Protein AF-A0AAV3T5L1-F1 (afdb_monomer_lite)

Radius of gyration: 14.83 Å; chains: 1; bounding box: 32×30×33 Å

Structure (mmCIF, N/CA/C/O backbone):
data_AF-A0AAV3T5L1-F1
#
_entry.id   AF-A0AAV3T5L1-F1
#
loop_
_atom_site.group_PDB
_atom_site.id
_atom_site.type_symbol
_atom_site.label_atom_id
_atom_site.label_alt_id
_atom_site.label_comp_id
_atom_site.label_asym_id
_atom_site.label_entity_id
_atom_site.label_seq_id
_atom_site.pdbx_PDB_ins_code
_atom_site.Cartn_x
_atom_site.Cartn_y
_atom_site.Cartn_z
_atom_site.occupancy
_atom_site.B_iso_or_equiv
_atom_site.auth_seq_id
_atom_site.auth_comp_id
_atom_site.auth_asym_id
_atom_site.auth_atom_id
_atom_site.pdbx_PDB_model_num
ATOM 1 N N . MET A 1 1 ? -6.052 -19.309 -3.657 1.00 52.50 1 MET A N 1
ATOM 2 C CA . MET A 1 1 ? -6.353 -18.851 -5.028 1.00 52.50 1 MET A CA 1
ATOM 3 C C . MET A 1 1 ? -7.782 -18.366 -5.008 1.00 52.50 1 MET A C 1
ATOM 5 O O . MET A 1 1 ? -8.628 -19.094 -4.500 1.00 52.50 1 MET A O 1
ATOM 9 N N . SER A 1 2 ? -8.007 -17.117 -5.404 1.00 50.56 2 SER A N 1
ATOM 10 C CA . SER A 1 2 ? -9.358 -16.585 -5.541 1.00 50.56 2 SER A CA 1
ATOM 11 C C . SER A 1 2 ? -9.973 -17.221 -6.788 1.00 50.56 2 SER A C 1
ATOM 13 O O . SER A 1 2 ? -9.324 -17.248 -7.827 1.00 50.56 2 SER A O 1
ATOM 15 N N . ASP A 1 3 ? -11.190 -17.756 -6.702 1.00 62.78 3 ASP A N 1
ATOM 16 C CA . ASP A 1 3 ? -11.908 -18.278 -7.878 1.00 62.78 3 ASP A CA 1
ATOM 17 C C . ASP A 1 3 ? -12.623 -17.155 -8.662 1.00 62.78 3 ASP A C 1
ATOM 19 O O . ASP A 1 3 ? -13.464 -17.435 -9.515 1.00 62.78 3 ASP A O 1
ATOM 23 N N . ASP A 1 4 ? -12.322 -15.883 -8.366 1.00 74.62 4 ASP A N 1
ATOM 24 C CA . ASP A 1 4 ? -12.854 -14.719 -9.076 1.00 74.62 4 ASP A CA 1
ATOM 25 C C . ASP A 1 4 ? -12.031 -14.446 -10.355 1.00 74.62 4 ASP A C 1
ATOM 27 O O . ASP A 1 4 ? -10.877 -14.009 -10.264 1.00 74.62 4 ASP A O 1
ATOM 31 N N . PRO A 1 5 ? -12.593 -14.685 -11.556 1.00 76.56 5 PRO A N 1
ATOM 32 C CA . PRO A 1 5 ? -11.867 -14.519 -12.811 1.00 7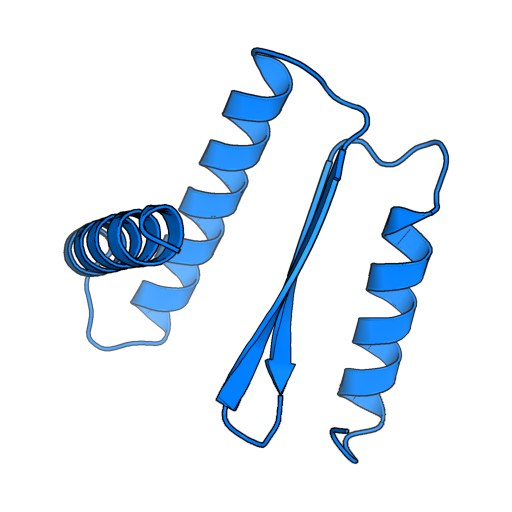6.56 5 PRO A CA 1
ATOM 33 C C . PRO A 1 5 ? -11.442 -13.070 -13.083 1.00 76.56 5 PRO A C 1
ATOM 35 O O . PRO A 1 5 ? -10.417 -12.860 -13.726 1.00 76.56 5 PRO A O 1
ATOM 38 N N . GLU A 1 6 ? -12.203 -12.081 -12.600 1.00 74.31 6 GLU A N 1
ATOM 39 C CA . GLU A 1 6 ? -11.893 -10.659 -12.786 1.00 74.31 6 GLU A CA 1
ATOM 40 C C . GLU A 1 6 ? -10.698 -10.259 -11.911 1.00 74.31 6 GLU A C 1
ATOM 42 O O . GLU A 1 6 ? -9.780 -9.577 -12.369 1.00 74.31 6 GLU A O 1
ATOM 47 N N . PHE A 1 7 ? -10.648 -10.765 -10.675 1.00 74.44 7 PHE A N 1
ATOM 48 C CA . PHE A 1 7 ? -9.504 -10.562 -9.787 1.00 74.44 7 PHE A CA 1
ATOM 49 C C . PHE A 1 7 ? -8.219 -11.180 -10.348 1.00 74.44 7 PHE A C 1
ATOM 51 O O . PHE A 1 7 ? -7.172 -10.531 -10.348 1.00 74.44 7 PHE A O 1
ATOM 58 N N . GLU A 1 8 ? -8.283 -12.419 -10.840 1.00 79.25 8 GLU A N 1
ATOM 59 C CA . GLU A 1 8 ? -7.106 -13.093 -11.399 1.00 79.25 8 GLU A CA 1
ATOM 60 C C . GLU A 1 8 ? -6.612 -12.418 -12.690 1.00 79.25 8 GLU A C 1
ATOM 62 O O . GLU A 1 8 ? -5.403 -12.348 -12.922 1.00 79.25 8 GLU A O 1
ATOM 67 N N . GLU A 1 9 ? -7.511 -11.846 -13.499 1.00 81.56 9 GLU A N 1
ATOM 68 C CA . GLU A 1 9 ? -7.136 -11.045 -14.667 1.00 81.56 9 GLU A CA 1
ATOM 69 C C . GLU A 1 9 ? -6.412 -9.753 -14.260 1.00 81.56 9 GLU A C 1
ATOM 71 O O . GLU A 1 9 ? -5.317 -9.479 -14.762 1.00 81.56 9 GLU A O 1
ATOM 76 N N . VAL A 1 10 ? -6.965 -8.990 -13.309 1.00 78.81 10 VAL A N 1
ATOM 77 C CA . VAL A 1 10 ? -6.332 -7.763 -12.791 1.00 78.81 10 VAL A CA 1
ATOM 78 C C . VAL A 1 10 ? -4.977 -8.077 -12.155 1.00 78.81 10 VAL A C 1
ATOM 80 O O . VAL A 1 10 ? -3.994 -7.377 -12.407 1.00 78.81 10 VAL A O 1
ATOM 83 N N . ARG A 1 11 ? -4.888 -9.166 -11.382 1.00 78.56 11 ARG A N 1
ATOM 84 C CA . ARG A 1 11 ? -3.638 -9.650 -10.787 1.00 78.56 11 ARG A CA 1
ATOM 85 C C . ARG A 1 11 ? -2.595 -9.952 -11.860 1.00 78.56 11 ARG A C 1
ATOM 87 O O . ARG A 1 11 ? -1.465 -9.483 -11.752 1.00 78.56 11 ARG A O 1
ATOM 94 N N . ALA A 1 12 ? -2.955 -10.710 -12.896 1.00 82.25 12 ALA A N 1
ATOM 95 C CA . ALA A 1 12 ? -2.035 -11.068 -13.972 1.00 82.25 12 ALA A CA 1
ATOM 96 C C . ALA A 1 12 ? -1.552 -9.839 -14.759 1.00 82.25 12 ALA A C 1
ATOM 98 O O . ALA A 1 12 ? -0.365 -9.741 -15.071 1.00 82.25 12 ALA A O 1
ATOM 99 N N . GLN A 1 13 ? -2.443 -8.884 -15.040 1.00 80.81 13 GLN A N 1
ATOM 100 C CA . GLN A 1 13 ? -2.087 -7.628 -15.705 1.00 80.81 13 GLN A CA 1
ATOM 101 C C . GLN A 1 13 ? -1.125 -6.790 -14.857 1.00 80.81 13 GLN A C 1
ATOM 103 O O . GLN A 1 13 ? -0.121 -6.302 -15.374 1.00 80.81 13 GLN A O 1
ATOM 108 N N . ALA A 1 14 ? -1.393 -6.661 -13.556 1.00 77.94 14 ALA A N 1
ATOM 109 C CA . ALA A 1 14 ? -0.540 -5.903 -12.650 1.00 77.94 14 ALA A CA 1
ATOM 110 C C . ALA A 1 14 ? 0.845 -6.551 -12.488 1.00 77.94 14 ALA A C 1
ATOM 112 O O . ALA A 1 14 ? 1.852 -5.849 -12.527 1.00 77.94 14 ALA A O 1
ATOM 113 N N . VAL A 1 15 ? 0.914 -7.884 -12.393 1.00 80.69 15 VAL A N 1
ATOM 114 C CA . VAL A 1 15 ? 2.188 -8.621 -12.376 1.00 80.69 15 VAL A CA 1
ATOM 115 C C . VAL A 1 15 ? 2.948 -8.435 -13.690 1.00 80.69 15 VAL A C 1
ATOM 117 O O . VAL A 1 15 ? 4.129 -8.115 -13.666 1.00 80.69 15 VAL A O 1
ATOM 120 N N . SER A 1 16 ? 2.278 -8.545 -14.840 1.00 82.00 16 SER A N 1
ATOM 121 C CA . SER A 1 16 ? 2.922 -8.316 -16.139 1.00 82.00 16 SER A CA 1
ATOM 122 C C . SER A 1 16 ? 3.437 -6.883 -16.303 1.00 82.00 16 SER A C 1
ATOM 124 O O . SER A 1 16 ? 4.412 -6.677 -17.022 1.00 82.00 16 SER A O 1
ATOM 126 N N . ALA A 1 17 ? 2.790 -5.897 -15.677 1.00 79.06 17 ALA A N 1
ATOM 127 C CA . ALA A 1 17 ? 3.246 -4.511 -15.694 1.00 79.06 17 ALA A CA 1
ATOM 128 C C . ALA A 1 17 ? 4.523 -4.300 -14.862 1.00 79.06 17 ALA A C 1
ATOM 130 O O . ALA A 1 17 ? 5.293 -3.395 -15.174 1.00 79.06 17 ALA A O 1
ATOM 131 N N . LEU A 1 18 ? 4.777 -5.139 -13.847 1.00 78.31 18 LEU A N 1
ATOM 132 C CA . LEU A 1 18 ? 6.022 -5.101 -13.069 1.00 78.31 18 LEU A CA 1
ATOM 133 C C . LEU A 1 18 ? 7.248 -5.516 -13.897 1.00 78.31 18 LEU A C 1
ATOM 135 O O . LEU A 1 18 ? 8.337 -5.006 -13.654 1.00 78.31 18 LEU A O 1
ATOM 139 N N . ASP A 1 19 ? 7.067 -6.394 -14.885 1.00 77.25 19 ASP A N 1
ATOM 140 C CA . ASP A 1 19 ? 8.145 -6.892 -15.751 1.00 77.25 19 ASP A CA 1
ATOM 141 C C . ASP A 1 19 ? 8.476 -5.944 -16.926 1.00 77.25 19 ASP A C 1
ATOM 143 O O . ASP A 1 19 ? 9.354 -6.236 -17.742 1.00 77.25 19 ASP A O 1
ATOM 147 N N . ALA A 1 20 ? 7.773 -4.814 -17.057 1.00 76.00 20 ALA A N 1
ATOM 148 C CA . ALA A 1 20 ? 7.953 -3.887 -18.169 1.00 76.00 20 ALA A CA 1
ATOM 149 C C . ALA A 1 20 ? 9.178 -2.968 -17.978 1.00 76.00 20 ALA A C 1
ATOM 151 O O . ALA A 1 20 ? 9.337 -2.323 -16.944 1.00 76.00 20 ALA A O 1
ATOM 152 N N . GLU A 1 21 ? 10.009 -2.825 -19.019 1.00 67.00 21 GLU A N 1
ATOM 153 C CA . GLU A 1 21 ? 11.241 -2.005 -18.998 1.00 67.00 21 GLU A CA 1
ATOM 154 C C . GLU A 1 21 ? 10.996 -0.486 -18.843 1.00 67.00 21 GLU A C 1
ATOM 156 O O . GLU A 1 21 ? 11.940 0.287 -18.703 1.00 67.00 21 GLU A O 1
ATOM 161 N N . ASN A 1 22 ? 9.738 -0.042 -18.878 1.00 71.38 22 ASN A N 1
ATOM 162 C CA . ASN A 1 22 ? 9.314 1.358 -18.804 1.00 71.38 22 ASN A CA 1
ATOM 163 C C . ASN A 1 22 ? 8.377 1.647 -17.615 1.00 71.38 22 ASN A C 1
ATOM 165 O O . ASN A 1 22 ? 7.556 2.562 -17.683 1.00 71.38 22 ASN A O 1
ATOM 169 N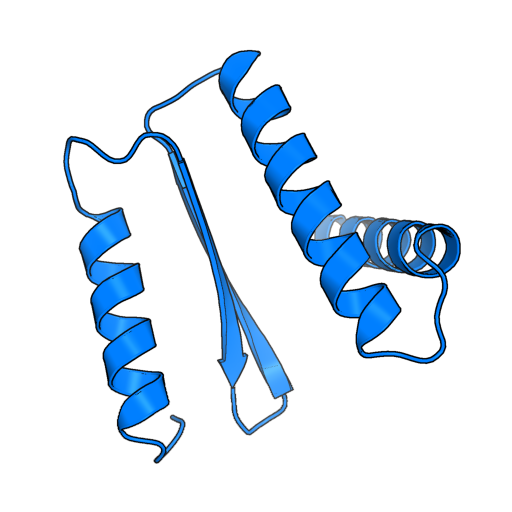 N . LEU A 1 23 ? 8.455 0.845 -16.553 1.00 75.81 23 LEU A N 1
ATOM 170 C CA . LEU A 1 23 ? 7.672 1.043 -15.338 1.00 75.81 23 LEU A CA 1
ATOM 171 C C . LEU A 1 23 ? 8.267 2.161 -14.471 1.00 75.81 23 LEU A C 1
ATOM 173 O O . LEU A 1 23 ? 9.250 1.919 -13.781 1.00 75.81 23 LEU A O 1
ATOM 177 N N . ASP A 1 24 ? 7.656 3.345 -14.408 1.00 71.69 24 ASP A N 1
ATOM 178 C CA . ASP A 1 24 ? 8.157 4.411 -13.522 1.00 71.69 24 ASP A CA 1
ATOM 179 C C . ASP A 1 24 ? 8.083 3.989 -12.037 1.00 71.69 24 ASP A C 1
ATOM 181 O O . ASP A 1 24 ? 9.111 3.875 -11.370 1.00 71.69 24 ASP A O 1
ATOM 185 N N . SER A 1 25 ? 6.883 3.684 -11.526 1.00 72.56 25 SER A N 1
ATOM 186 C CA . SER A 1 25 ? 6.663 3.111 -10.187 1.00 72.56 25 SER A CA 1
ATOM 187 C C . SER A 1 25 ? 5.272 2.474 -10.075 1.00 72.56 25 SER A C 1
ATOM 189 O O . SER A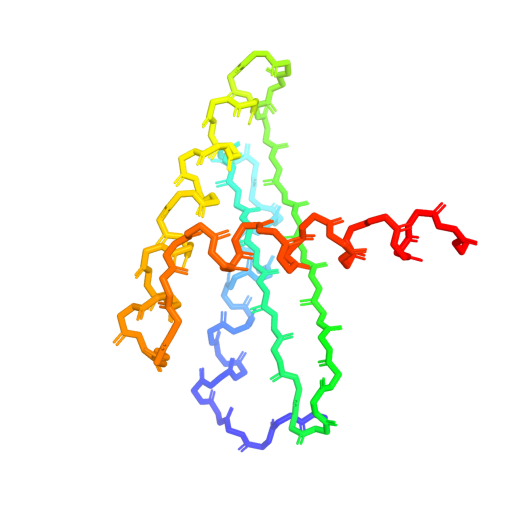 1 25 ? 4.279 3.079 -10.483 1.00 72.56 25 SER A O 1
ATOM 191 N N . LEU A 1 26 ? 5.185 1.275 -9.493 1.00 76.31 26 LEU A N 1
ATOM 192 C CA . LEU A 1 26 ? 3.945 0.539 -9.242 1.00 76.31 26 LEU A CA 1
ATOM 193 C C . LEU A 1 26 ? 3.980 -0.133 -7.866 1.00 76.31 26 LEU A C 1
ATOM 195 O O . LEU A 1 26 ? 4.916 -0.860 -7.530 1.00 76.31 26 LEU A O 1
ATOM 199 N N . TYR A 1 27 ? 2.903 0.061 -7.110 1.00 75.31 27 TYR A N 1
ATOM 200 C CA . TYR A 1 27 ? 2.611 -0.669 -5.883 1.00 75.31 27 TYR A CA 1
ATOM 201 C C . TYR A 1 27 ? 1.337 -1.497 -6.079 1.00 75.31 27 TYR A C 1
ATOM 203 O O . TYR A 1 27 ? 0.305 -0.959 -6.484 1.00 75.31 27 TYR A O 1
ATOM 211 N N . LEU A 1 28 ? 1.404 -2.798 -5.793 1.00 77.12 28 LEU A N 1
ATOM 212 C CA . LEU A 1 28 ? 0.284 -3.734 -5.886 1.00 77.12 28 LEU A CA 1
ATOM 213 C C . LEU A 1 28 ? 0.106 -4.451 -4.546 1.00 77.12 28 LEU A C 1
ATOM 215 O O . LEU A 1 28 ? 1.014 -5.133 -4.077 1.00 77.12 28 LEU A O 1
ATOM 219 N N . GLY A 1 29 ? -1.084 -4.327 -3.961 1.00 77.00 29 GLY A N 1
ATOM 220 C CA . GLY A 1 29 ? -1.518 -5.119 -2.813 1.00 77.00 29 GLY A CA 1
ATOM 221 C C . GLY A 1 29 ? -2.645 -6.062 -3.216 1.00 77.00 29 GLY A C 1
ATOM 222 O O . GLY A 1 29 ? -3.632 -5.631 -3.811 1.00 77.00 29 GLY A O 1
ATOM 223 N N . LEU A 1 30 ? -2.503 -7.341 -2.891 1.00 77.25 30 LEU A N 1
ATOM 224 C CA . LEU A 1 30 ? -3.507 -8.375 -3.097 1.00 77.25 30 LEU A CA 1
ATOM 225 C C . LEU A 1 30 ? -3.971 -8.884 -1.735 1.00 77.25 30 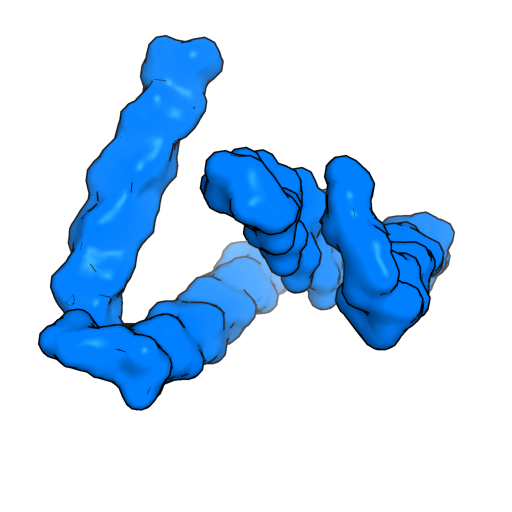LEU A C 1
ATOM 227 O O . LEU A 1 30 ? -3.151 -9.176 -0.866 1.00 77.25 30 LEU A O 1
ATOM 231 N N . LEU A 1 31 ? -5.284 -9.009 -1.562 1.00 77.06 31 LEU A N 1
ATOM 232 C CA . LEU A 1 31 ? -5.874 -9.666 -0.402 1.00 77.06 31 LEU A CA 1
ATOM 233 C C . LEU A 1 31 ? -6.485 -10.984 -0.865 1.00 77.06 31 LEU A C 1
ATOM 235 O O . LEU A 1 31 ? -7.444 -10.994 -1.638 1.00 77.06 31 LEU A O 1
ATOM 239 N N . HIS A 1 32 ? -5.906 -12.094 -0.420 1.00 76.81 32 HIS A N 1
ATOM 240 C CA . HIS A 1 32 ? -6.416 -13.423 -0.735 1.00 76.81 32 HIS A CA 1
ATOM 241 C C . HIS A 1 32 ? -7.730 -13.690 0.011 1.00 76.81 32 HIS A C 1
ATOM 243 O O . HIS A 1 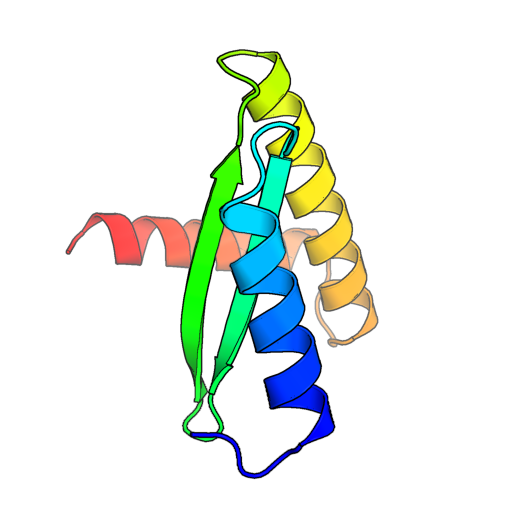32 ? -8.054 -13.037 1.002 1.00 76.81 32 HIS A O 1
ATOM 249 N N . ALA A 1 33 ? -8.506 -14.671 -0.457 1.00 76.25 33 ALA A N 1
ATOM 250 C CA . ALA A 1 33 ? -9.804 -15.018 0.134 1.00 76.25 33 ALA A CA 1
ATOM 251 C C . ALA A 1 33 ? -9.715 -15.490 1.602 1.00 76.25 33 ALA A C 1
ATOM 253 O O . ALA A 1 33 ? -10.697 -15.423 2.337 1.00 76.25 33 ALA A O 1
ATOM 254 N N . ASP A 1 34 ? -8.544 -15.963 2.032 1.00 79.69 34 ASP A N 1
ATOM 255 C CA . ASP A 1 34 ? -8.229 -16.316 3.421 1.00 79.69 34 ASP A CA 1
ATOM 256 C C . ASP A 1 34 ? -7.805 -15.104 4.274 1.00 79.69 34 ASP A C 1
ATOM 258 O O . ASP A 1 34 ? -7.518 -15.250 5.462 1.00 79.69 34 ASP A O 1
ATOM 262 N N . GLY A 1 35 ? -7.783 -13.908 3.682 1.00 73.31 35 GLY A N 1
ATOM 263 C CA . GLY A 1 35 ? -7.335 -12.674 4.311 1.00 73.31 35 GLY A CA 1
ATOM 264 C C . GLY A 1 35 ? -5.816 -12.515 4.349 1.00 73.31 35 GLY A C 1
ATOM 265 O O . GLY A 1 35 ? -5.342 -11.547 4.943 1.00 73.31 35 GLY A O 1
ATOM 266 N N . ALA A 1 36 ? -5.044 -13.421 3.738 1.00 75.69 36 ALA A N 1
ATOM 267 C CA . ALA A 1 36 ? -3.599 -13.270 3.650 1.00 75.69 36 ALA A CA 1
ATOM 268 C C . ALA A 1 36 ? -3.249 -12.124 2.683 1.00 75.69 36 ALA A C 1
ATOM 270 O O . ALA A 1 36 ? -3.716 -12.123 1.539 1.00 75.69 36 ALA A O 1
ATOM 271 N N . PRO A 1 37 ? -2.440 -11.142 3.110 1.00 77.00 37 PRO A N 1
ATOM 272 C CA . PRO A 1 37 ? -2.003 -10.081 2.225 1.00 77.00 37 PRO A CA 1
ATOM 273 C C . PRO A 1 37 ? -0.752 -10.496 1.440 1.00 77.00 37 PRO A C 1
ATOM 275 O O . PRO A 1 37 ? 0.128 -11.189 1.952 1.00 77.00 37 PRO A O 1
ATOM 278 N N . GLU A 1 38 ? -0.647 -10.030 0.202 1.00 77.50 38 GLU A N 1
ATOM 279 C CA . GLU A 1 38 ? 0.527 -10.188 -0.652 1.00 77.50 38 GLU A CA 1
ATOM 280 C C . GLU A 1 38 ? 0.840 -8.851 -1.329 1.00 77.50 38 GLU A C 1
ATOM 282 O O . GLU A 1 38 ? -0.052 -8.198 -1.869 1.00 77.50 38 GLU A O 1
ATOM 287 N N . PHE A 1 39 ? 2.103 -8.426 -1.286 1.00 76.94 39 PHE A N 1
ATOM 288 C CA . PHE A 1 39 ? 2.511 -7.098 -1.740 1.00 76.94 39 PHE A CA 1
ATOM 289 C C . PHE A 1 39 ? 3.646 -7.189 -2.751 1.00 76.94 39 PHE A C 1
ATOM 291 O O . PHE A 1 39 ? 4.621 -7.908 -2.540 1.00 76.94 39 PHE A O 1
ATOM 298 N N . TYR A 1 40 ? 3.537 -6.402 -3.816 1.00 78.25 40 TYR A N 1
ATOM 299 C CA . TYR A 1 40 ? 4.555 -6.261 -4.843 1.00 78.25 40 TYR A CA 1
ATOM 300 C C . TYR A 1 40 ? 4.869 -4.785 -5.054 1.00 78.25 40 TYR A C 1
ATOM 302 O O . TYR A 1 40 ? 3.970 -3.945 -5.121 1.00 78.25 40 TYR A O 1
ATOM 310 N N . PHE A 1 41 ? 6.154 -4.478 -5.195 1.00 77.62 41 PHE A N 1
ATOM 311 C CA . PHE A 1 41 ? 6.623 -3.139 -5.514 1.00 77.62 41 PHE A CA 1
ATOM 312 C C . PHE A 1 41 ? 7.666 -3.212 -6.623 1.00 77.62 41 PHE A C 1
ATOM 314 O O . PHE A 1 41 ? 8.674 -3.905 -6.482 1.00 77.62 41 PHE A O 1
ATOM 321 N N . GLY A 1 42 ? 7.414 -2.499 -7.716 1.00 78.25 42 GLY A N 1
ATOM 322 C CA . GLY A 1 42 ? 8.337 -2.357 -8.835 1.00 78.25 42 GLY A CA 1
ATOM 323 C C . GLY A 1 42 ? 8.545 -0.884 -9.136 1.00 78.25 42 GLY A C 1
ATOM 324 O O . GLY A 1 42 ? 7.595 -0.105 -9.149 1.00 78.25 42 GLY A O 1
ATOM 325 N N . SER A 1 43 ? 9.789 -0.482 -9.359 1.00 75.00 43 SER A N 1
ATOM 326 C CA . SER A 1 43 ? 10.120 0.906 -9.659 1.00 75.00 43 SER A CA 1
ATOM 327 C C . SER A 1 43 ? 11.393 0.978 -10.480 1.00 75.00 43 SER A C 1
ATOM 329 O O . SER A 1 43 ? 12.366 0.298 -10.155 1.00 75.00 43 SER A O 1
ATOM 331 N N . THR A 1 44 ? 11.395 1.828 -11.504 1.00 78.56 44 THR A N 1
ATOM 332 C CA . THR A 1 44 ? 12.622 2.238 -12.205 1.00 78.56 44 THR A CA 1
ATOM 333 C C . THR A 1 44 ? 13.116 3.608 -11.743 1.00 78.56 44 THR A C 1
ATOM 335 O O . THR A 1 44 ? 14.249 3.978 -12.051 1.00 78.56 44 THR A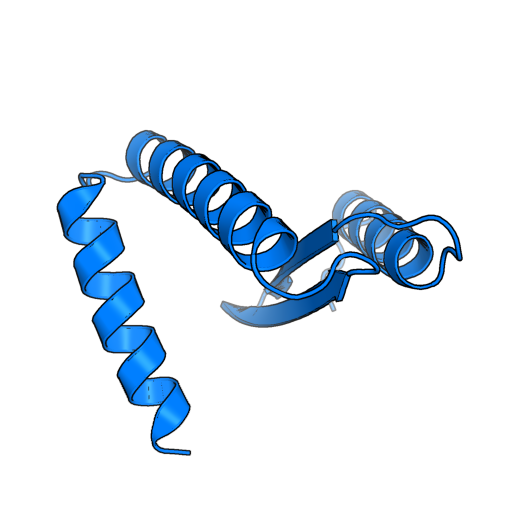 O 1
ATOM 338 N N . VAL A 1 45 ? 12.316 4.348 -10.960 1.00 76.50 45 VAL A N 1
ATOM 339 C CA . VAL A 1 45 ? 12.754 5.591 -10.309 1.00 76.50 45 VAL A CA 1
ATOM 340 C C . VAL A 1 45 ? 13.485 5.304 -8.996 1.00 76.50 45 VAL A C 1
ATOM 342 O O . VAL A 1 45 ? 13.095 4.418 -8.230 1.00 76.50 45 VAL A O 1
ATOM 345 N N . GLU A 1 46 ? 14.534 6.082 -8.714 1.00 74.44 46 GLU A N 1
ATOM 346 C CA . GLU A 1 46 ? 15.383 5.933 -7.526 1.00 74.44 46 GLU A CA 1
ATOM 347 C C . GLU A 1 46 ? 15.405 7.199 -6.647 1.00 74.44 46 GLU A C 1
ATOM 349 O O . GLU A 1 46 ? 15.092 8.318 -7.064 1.00 74.44 46 GLU A O 1
ATOM 354 N N . GLY A 1 47 ? 15.816 7.036 -5.387 1.00 75.50 47 GLY A N 1
ATOM 355 C CA . GLY A 1 47 ? 16.132 8.148 -4.491 1.00 75.50 47 GLY A CA 1
ATOM 356 C C . GLY A 1 47 ? 14.942 9.059 -4.168 1.00 75.50 47 GLY A C 1
ATOM 357 O O . GLY A 1 47 ? 13.916 8.623 -3.655 1.00 75.50 47 GLY A O 1
ATOM 358 N N . ARG A 1 48 ? 15.090 10.370 -4.395 1.00 69.38 48 ARG A N 1
ATOM 359 C CA . ARG A 1 48 ? 14.084 11.366 -3.975 1.00 69.38 48 ARG A CA 1
ATOM 360 C C . ARG A 1 48 ? 12.772 11.247 -4.754 1.00 69.38 48 ARG A C 1
ATOM 362 O O . ARG A 1 48 ? 11.718 11.527 -4.190 1.00 69.38 48 ARG A O 1
ATOM 369 N N . GLU A 1 49 ? 12.840 10.856 -6.020 1.00 74.62 49 GLU A N 1
ATOM 370 C CA . GLU A 1 49 ? 11.660 10.691 -6.875 1.00 74.62 49 GLU A CA 1
ATOM 371 C C . GLU A 1 49 ? 10.830 9.491 -6.414 1.00 74.62 49 GLU A C 1
ATOM 373 O O . GLU A 1 49 ? 9.611 9.600 -6.297 1.00 74.62 49 GLU A O 1
ATOM 378 N N . LEU A 1 50 ? 11.503 8.411 -6.004 1.00 78.19 50 LEU A N 1
ATOM 379 C CA . LEU A 1 50 ? 10.877 7.252 -5.375 1.00 78.19 50 LEU A CA 1
ATOM 380 C C . LEU A 1 50 ? 10.132 7.620 -4.087 1.00 78.19 50 LEU A C 1
ATOM 382 O O . LEU A 1 50 ? 8.994 7.205 -3.892 1.00 78.19 50 LEU A O 1
ATOM 386 N N . HIS A 1 51 ? 10.749 8.428 -3.219 1.00 78.19 51 HIS A N 1
ATOM 387 C CA . HIS A 1 51 ? 10.099 8.878 -1.985 1.00 78.19 51 HIS A CA 1
ATOM 388 C C . HIS A 1 51 ? 8.842 9.708 -2.268 1.00 78.19 51 HIS A C 1
ATOM 390 O O . HIS A 1 51 ? 7.835 9.528 -1.590 1.00 78.19 51 HIS A O 1
ATOM 396 N N . GLY A 1 52 ? 8.890 10.600 -3.263 1.00 78.31 52 GLY A N 1
ATOM 397 C CA . GLY A 1 52 ? 7.725 11.385 -3.676 1.00 78.31 52 GLY A CA 1
ATOM 398 C C . GLY A 1 52 ? 6.593 10.496 -4.191 1.00 78.31 52 GLY A C 1
ATOM 399 O O . GLY A 1 52 ? 5.479 10.576 -3.683 1.00 78.31 52 GLY A O 1
ATOM 400 N N . ALA A 1 53 ? 6.906 9.588 -5.120 1.00 78.62 53 ALA A N 1
ATOM 401 C CA . ALA A 1 53 ? 5.936 8.648 -5.679 1.00 78.62 53 ALA A CA 1
ATOM 402 C C . ALA A 1 53 ? 5.297 7.756 -4.600 1.00 78.62 53 ALA A C 1
ATOM 404 O O . ALA A 1 53 ? 4.080 7.583 -4.586 1.00 78.62 53 ALA A O 1
ATOM 405 N N . ALA A 1 54 ? 6.096 7.244 -3.659 1.00 80.81 54 ALA A N 1
ATOM 406 C CA . ALA A 1 54 ? 5.602 6.425 -2.556 1.00 80.81 54 ALA A CA 1
ATOM 407 C C . ALA A 1 54 ? 4.681 7.213 -1.609 1.00 80.81 54 ALA A C 1
ATOM 409 O O . ALA A 1 54 ? 3.642 6.700 -1.199 1.00 80.81 54 ALA A O 1
ATOM 410 N N . ILE A 1 55 ? 5.023 8.465 -1.281 1.00 84.50 55 ILE A N 1
ATOM 411 C CA . ILE A 1 55 ? 4.178 9.326 -0.437 1.00 84.50 55 ILE A CA 1
ATOM 412 C C . ILE A 1 55 ? 2.841 9.613 -1.125 1.00 84.50 55 ILE A C 1
ATOM 414 O O . ILE A 1 55 ? 1.796 9.508 -0.481 1.00 84.50 55 ILE A O 1
ATOM 418 N N . ASP A 1 56 ? 2.853 9.926 -2.421 1.00 81.12 56 ASP A N 1
ATOM 419 C CA . ASP A 1 56 ? 1.627 10.187 -3.179 1.00 81.12 56 ASP A CA 1
ATOM 420 C C . ASP A 1 56 ? 0.736 8.934 -3.252 1.00 81.12 56 ASP A C 1
ATOM 422 O O . ASP A 1 56 ? -0.475 9.013 -3.025 1.00 81.12 56 ASP A O 1
ATOM 426 N N . GLN A 1 57 ? 1.329 7.760 -3.498 1.00 79.25 57 GLN A N 1
ATOM 427 C CA . GLN A 1 57 ? 0.624 6.473 -3.495 1.00 79.25 57 GLN A CA 1
ATOM 428 C C . GLN A 1 57 ? 0.005 6.158 -2.125 1.00 79.25 57 GLN A C 1
ATOM 430 O O . GLN A 1 57 ? -1.179 5.819 -2.053 1.00 79.25 57 GLN A O 1
ATOM 435 N N . LEU A 1 58 ? 0.768 6.321 -1.039 1.00 85.06 58 LEU A N 1
ATOM 436 C CA . LEU A 1 58 ? 0.280 6.125 0.329 1.00 85.06 58 LEU A CA 1
ATOM 437 C C . LEU A 1 58 ? -0.848 7.105 0.663 1.00 85.06 58 LEU A C 1
ATOM 439 O O . LEU A 1 58 ? -1.879 6.694 1.185 1.00 85.06 58 LEU A O 1
ATOM 443 N N . GLY A 1 59 ? -0.707 8.383 0.305 1.00 84.56 59 GLY A N 1
ATOM 444 C CA . GLY A 1 59 ? -1.742 9.392 0.531 1.00 84.56 59 GLY A CA 1
ATOM 445 C C . GLY A 1 59 ? -3.050 9.071 -0.197 1.00 84.56 59 GLY A C 1
ATOM 446 O O . GLY A 1 59 ? -4.132 9.184 0.389 1.00 84.56 59 GLY A O 1
ATOM 447 N N . MET A 1 60 ? -2.967 8.620 -1.454 1.00 83.44 60 MET A N 1
ATOM 448 C CA . MET A 1 60 ? -4.140 8.174 -2.211 1.00 83.44 60 MET A CA 1
ATOM 449 C C . MET A 1 60 ? -4.805 6.957 -1.565 1.00 83.44 60 MET A C 1
ATOM 451 O O . MET A 1 60 ? -6.025 6.956 -1.391 1.00 83.44 60 MET A O 1
ATOM 455 N N . LEU A 1 61 ? -4.020 5.950 -1.176 1.00 84.06 61 LEU A N 1
ATOM 456 C CA . LEU A 1 61 ? -4.538 4.742 -0.539 1.00 84.06 61 LEU A CA 1
ATOM 457 C C . LEU A 1 61 ? -5.210 5.058 0.802 1.00 84.06 61 LEU A C 1
ATOM 459 O O . LEU A 1 61 ? -6.359 4.672 1.009 1.00 84.06 61 LEU A O 1
ATOM 463 N N . THR A 1 62 ? -4.550 5.821 1.676 1.00 86.38 62 THR A N 1
ATOM 464 C CA . THR A 1 62 ? -5.093 6.222 2.983 1.00 86.38 62 THR A CA 1
ATOM 465 C C . THR A 1 62 ? -6.411 6.976 2.832 1.00 86.38 62 THR A C 1
ATOM 467 O O . THR A 1 62 ? -7.365 6.689 3.551 1.00 86.38 62 THR A O 1
ATOM 470 N N . ARG A 1 63 ? -6.519 7.891 1.857 1.00 84.69 63 ARG A N 1
ATOM 471 C CA . ARG A 1 63 ? -7.780 8.590 1.561 1.00 84.69 63 ARG A CA 1
ATOM 472 C C . ARG A 1 63 ? -8.892 7.621 1.150 1.00 84.69 63 ARG A C 1
ATOM 474 O O . ARG A 1 63 ? -10.016 7.769 1.618 1.00 84.69 63 ARG A O 1
ATOM 481 N N . VAL A 1 64 ? -8.606 6.673 0.256 1.00 84.69 64 VAL A N 1
ATOM 482 C CA . VAL A 1 64 ? -9.603 5.694 -0.211 1.00 84.69 64 VAL A CA 1
ATOM 483 C C . VAL A 1 64 ? -10.049 4.787 0.933 1.00 84.69 64 VAL A C 1
ATOM 485 O O . VAL A 1 64 ? -11.240 4.534 1.075 1.00 84.69 64 VAL A O 1
ATOM 488 N N . LEU A 1 65 ? -9.121 4.323 1.769 1.00 85.31 65 LEU A N 1
ATOM 489 C CA . LEU A 1 65 ? -9.442 3.475 2.915 1.00 85.31 65 LEU A CA 1
ATOM 490 C C . LEU A 1 65 ? -10.261 4.224 3.969 1.00 85.31 65 LEU A C 1
ATOM 492 O O . LEU A 1 65 ? -11.219 3.658 4.488 1.00 85.31 65 LEU A O 1
ATOM 496 N N . ALA A 1 66 ? -9.946 5.494 4.236 1.00 84.06 66 ALA A N 1
ATOM 497 C CA . ALA A 1 66 ? -10.733 6.334 5.137 1.00 84.06 66 ALA A CA 1
ATOM 498 C C . ALA A 1 66 ? -12.173 6.509 4.627 1.00 84.06 66 ALA A C 1
ATOM 500 O O . ALA A 1 66 ? -13.115 6.388 5.390 1.00 84.06 66 ALA A O 1
ATOM 501 N N . ASP A 1 67 ? -12.368 6.718 3.321 1.00 85.56 67 ASP A N 1
ATOM 502 C CA . ASP A 1 67 ? -13.707 6.834 2.712 1.00 85.56 67 ASP A CA 1
ATOM 503 C C . ASP A 1 67 ? -14.514 5.521 2.766 1.00 85.56 67 ASP A C 1
ATOM 505 O O . ASP A 1 67 ? -15.744 5.526 2.777 1.00 85.56 67 ASP A O 1
ATOM 509 N N . ARG A 1 68 ? -13.822 4.376 2.788 1.00 85.06 68 ARG A N 1
ATOM 510 C CA . ARG A 1 68 ? -14.421 3.031 2.793 1.00 85.06 68 ARG A CA 1
ATOM 511 C C . ARG A 1 68 ? -14.509 2.393 4.179 1.00 85.06 68 ARG A C 1
ATOM 513 O O . ARG A 1 68 ? -15.002 1.271 4.283 1.00 85.06 68 ARG A O 1
ATOM 520 N N . SER A 1 69 ? -14.044 3.080 5.217 1.00 83.25 69 SER A N 1
ATOM 521 C CA . SER A 1 69 ? -14.082 2.636 6.611 1.00 83.25 69 SER A CA 1
ATOM 522 C C . SER A 1 69 ? -14.679 3.729 7.497 1.00 83.25 69 SER A C 1
ATOM 524 O O . SER A 1 69 ? -14.890 4.851 7.057 1.00 83.25 69 SER A O 1
ATOM 526 N N . ASP A 1 70 ? -14.949 3.411 8.761 1.00 88.75 70 ASP A N 1
ATOM 527 C CA . ASP A 1 70 ? -15.366 4.411 9.754 1.00 88.75 70 ASP A CA 1
ATOM 528 C C . ASP A 1 70 ? -14.156 5.115 10.412 1.00 88.75 70 ASP A C 1
ATOM 530 O O . ASP A 1 70 ? -14.286 5.679 11.497 1.00 88.75 70 ASP A O 1
ATOM 534 N N . LEU A 1 71 ? -12.970 5.052 9.791 1.00 91.56 71 LEU A N 1
ATOM 535 C CA . LEU A 1 71 ? -11.719 5.598 10.323 1.00 91.56 71 LEU A CA 1
ATOM 536 C C . LEU A 1 71 ? -11.298 6.874 9.594 1.00 91.56 71 LEU A C 1
ATOM 538 O O . LEU A 1 71 ? -11.503 7.046 8.392 1.00 91.56 71 LEU A O 1
ATOM 542 N N . THR A 1 72 ? -10.635 7.761 10.325 1.00 92.56 72 THR A N 1
ATOM 543 C CA . THR A 1 72 ? -9.975 8.939 9.762 1.00 92.56 72 THR A CA 1
ATOM 544 C C . THR A 1 72 ? -8.633 8.581 9.115 1.00 92.56 72 THR A C 1
ATOM 546 O O . THR A 1 72 ? -8.056 7.517 9.342 1.00 92.56 72 THR A O 1
ATOM 549 N N . THR A 1 73 ? -8.095 9.499 8.308 1.00 91.88 73 THR A N 1
ATOM 550 C CA . THR A 1 73 ? -6.758 9.350 7.709 1.00 91.88 73 THR A CA 1
ATOM 551 C C . THR A 1 73 ? -5.649 9.262 8.756 1.00 91.88 73 THR A C 1
ATOM 553 O O . THR A 1 73 ? -4.669 8.561 8.524 1.00 91.88 73 THR A O 1
ATOM 556 N N . ASP A 1 74 ? -5.805 9.948 9.892 1.00 92.25 74 ASP A N 1
ATOM 557 C CA . ASP A 1 74 ? -4.812 9.969 10.971 1.00 92.25 74 ASP A CA 1
ATOM 558 C C . ASP A 1 74 ? -4.801 8.633 11.725 1.00 92.25 74 ASP A C 1
ATOM 560 O O . ASP A 1 74 ? -3.737 8.048 11.911 1.00 92.25 74 ASP A O 1
ATOM 564 N N . GLU A 1 75 ? -5.980 8.096 12.061 1.00 93.00 75 GLU A N 1
ATOM 565 C CA . GLU A 1 75 ? -6.113 6.771 12.688 1.00 93.00 75 GLU A CA 1
ATOM 566 C C . GLU A 1 75 ? -5.560 5.659 11.784 1.00 93.00 75 GLU A C 1
ATOM 568 O O . GLU A 1 75 ? -4.874 4.751 12.250 1.00 93.00 75 GLU A O 1
ATOM 573 N N . LEU A 1 76 ? -5.807 5.737 10.471 1.00 92.75 76 LEU A N 1
ATOM 574 C CA . LEU A 1 76 ? -5.241 4.787 9.509 1.00 92.75 76 LEU A CA 1
ATOM 575 C C . LEU A 1 76 ? -3.719 4.901 9.390 1.00 92.75 76 LEU A C 1
ATOM 577 O O . LEU A 1 76 ? -3.047 3.878 9.275 1.00 92.75 76 LEU A O 1
ATOM 581 N N . ALA A 1 77 ? -3.172 6.118 9.403 1.00 90.94 77 ALA A N 1
ATOM 582 C CA . ALA A 1 77 ? -1.730 6.329 9.343 1.00 90.94 77 ALA A CA 1
ATOM 583 C C . ALA A 1 77 ? -1.025 5.786 10.595 1.00 90.94 77 ALA A C 1
ATOM 585 O O . ALA A 1 77 ? 0.030 5.165 10.473 1.00 90.94 77 ALA A O 1
ATOM 586 N N . GLU A 1 78 ? -1.621 5.972 11.775 1.00 93.31 78 GLU A N 1
ATOM 587 C CA . GLU A 1 78 ? -1.115 5.427 13.038 1.00 93.31 78 GLU A CA 1
ATOM 588 C C . GLU A 1 78 ? -1.119 3.893 13.018 1.00 93.31 78 GLU A C 1
ATOM 590 O O . GLU A 1 78 ? -0.072 3.276 13.212 1.00 93.31 78 GLU A O 1
ATOM 595 N N . LEU A 1 79 ? -2.242 3.271 12.642 1.00 91.62 79 LEU A N 1
ATOM 596 C CA . LEU A 1 79 ? -2.330 1.814 12.497 1.00 91.62 79 LEU A CA 1
ATOM 597 C C . LEU A 1 79 ? -1.329 1.267 11.471 1.00 91.62 79 LEU A C 1
ATOM 599 O O . LEU A 1 79 ? -0.714 0.227 11.694 1.00 91.62 79 LEU A O 1
ATOM 603 N N . ALA A 1 80 ? -1.155 1.946 10.335 1.00 89.06 80 ALA A N 1
ATOM 604 C CA . ALA A 1 80 ? -0.194 1.531 9.319 1.00 89.06 80 ALA A CA 1
ATOM 605 C C . ALA A 1 80 ? 1.253 1.600 9.835 1.00 89.06 80 ALA A C 1
ATOM 607 O O . ALA A 1 80 ? 2.041 0.702 9.537 1.00 89.06 80 ALA A O 1
ATOM 608 N N . ALA A 1 81 ? 1.592 2.626 10.623 1.00 91.31 81 ALA A N 1
ATOM 609 C CA . ALA A 1 81 ? 2.903 2.756 11.252 1.00 91.31 81 ALA A CA 1
ATOM 610 C C . ALA A 1 81 ? 3.152 1.638 12.276 1.00 91.31 81 ALA A C 1
ATOM 612 O O . ALA A 1 81 ? 4.180 0.968 12.197 1.00 91.31 81 ALA A O 1
ATOM 613 N N . GLU A 1 82 ? 2.185 1.363 13.158 1.00 91.94 82 GLU A N 1
ATOM 614 C CA . GLU A 1 82 ? 2.267 0.255 14.121 1.00 91.94 82 GLU A CA 1
ATOM 615 C C . GLU A 1 82 ? 2.505 -1.089 13.416 1.00 91.94 82 GLU A C 1
ATOM 617 O O . GLU A 1 82 ? 3.383 -1.862 13.802 1.00 91.94 82 GLU A O 1
ATOM 622 N N . ARG A 1 83 ? 1.768 -1.362 12.331 1.00 86.56 83 ARG A N 1
ATOM 623 C CA . ARG A 1 83 ? 1.941 -2.594 11.546 1.00 86.56 83 ARG A CA 1
ATOM 624 C C . ARG A 1 83 ? 3.281 -2.670 10.831 1.00 86.56 83 ARG A C 1
ATOM 626 O O . ARG A 1 83 ? 3.855 -3.755 10.753 1.00 86.56 83 ARG A O 1
ATOM 633 N N . ALA A 1 84 ? 3.780 -1.558 10.298 1.00 85.75 84 ALA A N 1
ATOM 634 C CA . ALA A 1 84 ? 5.095 -1.524 9.668 1.00 85.75 84 ALA A CA 1
ATOM 635 C C . ALA A 1 84 ? 6.205 -1.875 10.674 1.00 85.75 84 ALA A C 1
ATOM 637 O O . ALA A 1 84 ? 7.098 -2.659 10.345 1.00 85.75 84 ALA A O 1
ATOM 638 N N . ASP A 1 85 ? 6.105 -1.370 11.905 1.00 86.75 85 ASP A N 1
ATOM 639 C CA . ASP A 1 85 ? 7.039 -1.701 12.983 1.00 86.75 85 ASP A CA 1
ATOM 640 C C . ASP A 1 85 ? 6.975 -3.192 13.355 1.00 86.75 85 ASP A C 1
ATOM 642 O O . ASP A 1 85 ? 8.014 -3.832 13.505 1.00 86.75 85 ASP A O 1
ATOM 646 N N . GLU A 1 86 ? 5.779 -3.789 13.438 1.00 84.88 86 GLU A N 1
ATOM 647 C CA . GLU A 1 86 ? 5.613 -5.232 13.692 1.00 84.88 86 GLU A CA 1
ATOM 648 C C . GLU A 1 86 ? 6.261 -6.108 12.605 1.00 84.88 86 GLU A C 1
ATOM 650 O O . GLU A 1 86 ? 6.840 -7.155 12.909 1.00 84.88 86 GLU A O 1
ATOM 655 N N . LEU A 1 87 ? 6.176 -5.689 11.339 1.00 77.31 87 LEU A N 1
ATOM 656 C CA . LEU A 1 87 ? 6.781 -6.396 10.206 1.00 77.31 87 LEU A CA 1
ATOM 657 C C . LEU A 1 87 ? 8.313 -6.296 10.206 1.00 77.31 87 LEU A C 1
ATOM 659 O O . LEU A 1 87 ? 8.977 -7.239 9.786 1.00 77.31 87 LEU A O 1
ATOM 663 N N . ALA A 1 88 ? 8.878 -5.189 10.696 1.00 60.94 88 ALA A N 1
ATOM 664 C CA . ALA A 1 88 ? 10.326 -4.980 10.776 1.00 60.94 88 ALA A CA 1
ATOM 665 C C . ALA A 1 88 ? 11.021 -5.829 11.861 1.00 60.94 88 ALA A C 1
ATOM 667 O O . ALA A 1 88 ? 12.250 -5.905 11.892 1.00 60.94 88 ALA A O 1
ATOM 668 N N . VAL A 1 89 ? 10.253 -6.453 12.760 1.00 49.91 89 VAL A N 1
ATOM 669 C CA . VAL A 1 89 ? 10.761 -7.284 13.866 1.00 49.91 89 VAL A CA 1
ATOM 670 C C . VAL A 1 89 ? 10.852 -8.779 13.488 1.00 49.91 89 VAL A C 1
ATOM 672 O O . VAL A 1 89 ? 11.248 -9.595 14.323 1.00 49.91 89 VAL A O 1
ATOM 675 N N . GLN A 1 90 ? 10.546 -9.155 12.238 1.00 43.38 90 GLN A N 1
ATOM 676 C CA . GLN A 1 90 ? 10.658 -10.534 11.728 1.00 43.38 90 GLN A CA 1
ATOM 677 C C . GLN A 1 90 ? 11.919 -10.783 10.896 1.00 43.38 90 GLN A C 1
ATOM 679 O O . GLN A 1 90 ? 12.263 -9.933 10.046 1.00 43.38 90 GLN A O 1
#

Organism: NCBI:txid555573

Sequence (90 aa):
MSDDPEFEEVRAQAVSALDAENLDSLYLGLLHADGAPEFYFGSTVEGRELHGAAIDQLGMLTRVLADRSDLTTDELAELAAERADELAVQ

Secondary structure (DSSP, 8-state):
----HHHHHHHHHHHHHHT-TT--EEEEEEE-TTS-EEEEEEES--HHHHHHHHHHHHHHHHHHHHHHSS--HHHHHHHHHHHHHHHHT-

Foldseek 3Di:
DDPDPVLVVVVVVLVVLLVDPPAAWDKDWDQDPVRDIDIDIHHPDDDPVVVVVVVVVLVVVLVVVVVVDVDDSVRVVVVVVVVVVVVVVD

pLDDT: mean 79.0, std 9.21, range [43.38, 93.31]

InterPro domains:
  IPR058426 Domain of unknown function DUF8113 [PF26418] (1-88)